Protein AF-A0A160MFQ7-F1 (afdb_monomer)

Foldseek 3Di:
DDDDDDDPDDDPPPPPDPPPDPDDPVVLVLQVVQKDKDFDDPVCLVVLLVQLVVQVCVVVVDDDCVVVVCSVCVCVSQVDPQKTKMFIDGVNHTFWIWIWHDPPPLEIEIDSTGGHPSCPPSCVSVVVVVVVVVVSVVVRRPYYDYDDDPPDPPPDDD

Nearest PDB structures (foldseek):
  2q7b-assembly1_A-2  TM=8.409E-01  e=1.295E-06  Streptococcus agalactiae 2603V/R
  8iym-assembly1_A  TM=8.513E-01  e=1.885E-06  Helicobacter pylori 26695
  8iyo-assembly3_C  TM=8.303E-01  e=1.770E-06  Helicobacter pylori 26695
  5jph-assembly2_A  TM=7.782E-01  e=4.818E-06  Staphylococcus aureus subsp. aureus COL
  2ozh-assembly1_A-2  TM=7.014E-01  e=1.311E-05  Xanthomonas campestris pv. campestris

Structure (mmCIF, N/CA/C/O backbone):
data_AF-A0A160MFQ7-F1
#
_entry.id   AF-A0A160MFQ7-F1
#
loop_
_atom_site.group_PDB
_atom_site.id
_atom_site.type_symbol
_atom_site.label_atom_id
_atom_site.label_alt_id
_atom_site.label_comp_id
_atom_site.label_asym_id
_atom_site.label_entity_id
_atom_site.label_seq_id
_atom_site.pdbx_PDB_ins_code
_atom_site.Cartn_x
_atom_site.Cartn_y
_atom_site.Cartn_z
_atom_site.occupancy
_atom_site.B_iso_or_equiv
_atom_site.auth_seq_id
_atom_site.auth_comp_id
_atom_site.auth_asym_id
_atom_site.auth_atom_id
_atom_site.pdbx_PDB_model_num
ATOM 1 N N . MET A 1 1 ? 6.416 -2.237 39.381 1.00 38.59 1 MET A N 1
ATOM 2 C CA . MET A 1 1 ? 5.502 -1.480 40.261 1.00 38.59 1 MET A CA 1
ATOM 3 C C . MET A 1 1 ? 6.318 -0.392 40.946 1.00 38.59 1 MET A C 1
ATOM 5 O O . MET A 1 1 ? 7.131 -0.709 41.802 1.00 38.59 1 MET A O 1
ATOM 9 N N . LYS A 1 2 ? 6.231 0.859 40.485 1.00 34.47 2 LYS A N 1
ATOM 10 C CA . LYS A 1 2 ? 6.859 2.008 41.153 1.00 34.47 2 LYS A CA 1
ATOM 11 C C . LYS A 1 2 ? 5.812 3.111 41.234 1.00 34.47 2 LYS A C 1
ATOM 13 O O . LYS A 1 2 ? 5.352 3.586 40.203 1.00 34.47 2 LYS A O 1
ATOM 18 N N . THR A 1 3 ? 5.406 3.448 42.448 1.00 30.98 3 THR A N 1
ATOM 19 C CA . THR A 1 3 ? 4.493 4.545 42.770 1.00 30.98 3 THR A CA 1
ATOM 20 C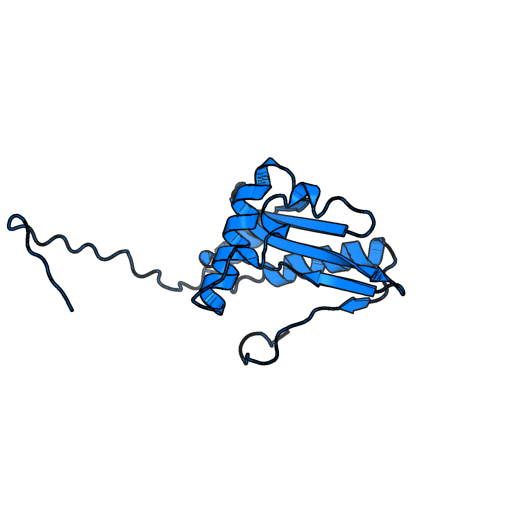 C . THR A 1 3 ? 5.321 5.689 43.339 1.00 30.98 3 THR A C 1
ATOM 22 O O . THR A 1 3 ? 6.014 5.513 44.338 1.00 30.98 3 THR A O 1
ATOM 25 N N . THR A 1 4 ? 5.256 6.856 42.701 1.00 34.03 4 THR A N 1
ATOM 26 C CA . THR A 1 4 ? 5.803 8.108 43.237 1.00 34.03 4 THR A CA 1
ATOM 27 C C . THR A 1 4 ? 4.629 8.992 43.639 1.00 34.03 4 THR A C 1
ATOM 29 O O . THR A 1 4 ? 3.781 9.311 42.808 1.00 34.03 4 THR A O 1
ATOM 32 N N . THR A 1 5 ? 4.572 9.366 44.915 1.00 30.31 5 THR A N 1
ATOM 33 C CA . THR A 1 5 ? 3.535 10.231 45.492 1.00 30.31 5 THR A CA 1
ATOM 34 C C . THR A 1 5 ? 3.973 11.691 45.418 1.00 30.31 5 THR A C 1
ATOM 36 O O . THR A 1 5 ? 5.023 12.032 45.954 1.00 30.31 5 THR A O 1
AT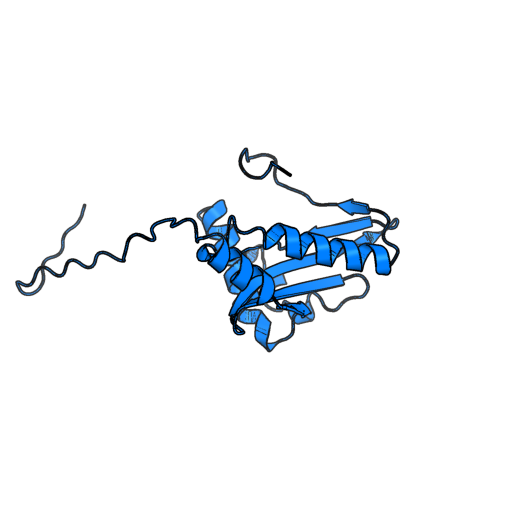OM 39 N N . VAL A 1 6 ? 3.151 12.567 44.832 1.00 35.31 6 VAL A N 1
ATOM 40 C CA . VAL A 1 6 ? 3.257 14.027 45.009 1.00 35.31 6 VAL A CA 1
ATOM 41 C C . VAL A 1 6 ? 1.858 14.594 45.290 1.00 35.31 6 VAL A C 1
ATOM 43 O O . VAL A 1 6 ? 0.930 14.380 44.518 1.00 35.31 6 VAL A O 1
ATOM 46 N N . ASN A 1 7 ? 1.720 15.308 46.414 1.00 41.62 7 ASN A N 1
ATOM 47 C CA . ASN A 1 7 ? 0.568 16.136 46.811 1.00 41.62 7 ASN A CA 1
ATOM 48 C C . ASN A 1 7 ? -0.807 15.457 46.953 1.00 41.62 7 ASN A C 1
ATOM 50 O O . ASN A 1 7 ? -1.805 15.986 46.471 1.00 41.62 7 ASN A O 1
ATOM 54 N N . GLY A 1 8 ? -0.885 14.335 47.679 1.00 47.00 8 GLY A N 1
ATOM 55 C CA . GLY A 1 8 ? -2.104 13.924 48.405 1.00 47.00 8 GLY A CA 1
ATOM 56 C C . GLY A 1 8 ? -3.384 13.694 47.588 1.00 47.00 8 GLY A C 1
ATOM 57 O O . GLY A 1 8 ? -4.448 13.511 48.172 1.00 47.00 8 GLY A O 1
ATOM 58 N N . LYS A 1 9 ? -3.307 13.685 46.255 1.00 38.97 9 LYS A N 1
ATOM 59 C CA . LYS A 1 9 ? -4.435 13.457 45.358 1.00 38.97 9 LYS A CA 1
ATOM 60 C C . LYS A 1 9 ? -4.102 12.268 44.473 1.00 38.97 9 LYS A C 1
ATOM 62 O O . LYS A 1 9 ? -3.285 12.367 43.562 1.00 38.97 9 LYS A O 1
ATOM 67 N N . THR A 1 10 ? -4.734 11.135 44.760 1.00 37.50 10 THR A N 1
ATOM 68 C CA . THR A 1 10 ? -4.720 9.967 43.881 1.00 37.50 10 THR A CA 1
ATOM 69 C C . THR A 1 10 ? -5.398 10.360 42.573 1.00 37.50 10 THR A C 1
ATOM 71 O O . THR A 1 10 ? -6.623 10.416 42.491 1.00 37.50 10 THR A O 1
ATOM 74 N N . ILE A 1 11 ? -4.610 10.687 41.552 1.00 40.06 11 ILE A N 1
ATOM 75 C CA . ILE A 1 11 ? -5.102 10.736 40.180 1.00 40.06 11 ILE A CA 1
ATOM 76 C C . ILE A 1 11 ? -4.974 9.324 39.616 1.00 40.06 11 ILE A C 1
ATOM 78 O O . ILE A 1 11 ? -3.874 8.824 39.390 1.00 40.06 11 ILE A O 1
ATOM 82 N N . ASN A 1 12 ? -6.107 8.654 39.413 1.00 37.19 12 ASN A N 1
ATOM 83 C CA . ASN A 1 12 ? -6.150 7.472 38.560 1.00 37.19 12 ASN A CA 1
ATOM 84 C C . ASN A 1 12 ? -5.923 7.945 37.120 1.00 37.19 12 ASN A C 1
ATOM 86 O O . ASN A 1 12 ? -6.866 8.162 36.368 1.00 37.19 12 ASN A O 1
ATOM 90 N N . GLY A 1 13 ? -4.657 8.142 36.753 1.00 35.66 13 GLY A N 1
ATOM 91 C CA . GLY A 1 13 ? -4.209 8.311 35.374 1.00 35.66 13 GLY A CA 1
ATOM 92 C C . GLY A 1 13 ? -4.217 6.968 34.651 1.00 35.66 13 GLY A C 1
ATOM 93 O O . GLY A 1 13 ? -3.189 6.528 34.147 1.00 35.66 13 GLY A O 1
ATOM 94 N N . GLY A 1 14 ? -5.359 6.282 34.663 1.00 32.16 14 GLY A N 1
ATOM 95 C CA . GLY A 1 14 ? -5.603 5.194 33.734 1.00 32.16 14 GLY A CA 1
ATOM 96 C C . GLY A 1 14 ? -5.909 5.829 32.389 1.00 32.16 14 GLY A C 1
ATOM 97 O O . GLY A 1 14 ? -6.989 6.390 32.213 1.00 32.16 14 GLY A O 1
ATOM 98 N N . MET A 1 15 ? -4.960 5.774 31.452 1.00 32.88 15 MET A N 1
ATOM 99 C CA . MET A 1 15 ? -5.310 5.864 30.034 1.00 32.88 15 MET A CA 1
ATOM 100 C C . MET A 1 15 ? -6.475 4.895 29.802 1.00 32.88 15 MET A C 1
ATOM 102 O O . MET A 1 15 ? -6.392 3.763 30.291 1.00 32.88 15 MET A O 1
ATOM 106 N N . PRO A 1 16 ? -7.566 5.316 29.140 1.00 36.09 16 PRO A N 1
ATOM 107 C CA . PRO A 1 16 ? -8.679 4.420 28.900 1.00 36.09 16 PRO A CA 1
ATOM 108 C C . PRO A 1 16 ? -8.142 3.198 28.159 1.00 36.09 16 PRO A C 1
ATOM 110 O O . PRO A 1 16 ? -7.484 3.311 27.124 1.00 36.09 16 PRO A O 1
ATOM 113 N N . GLU A 1 17 ? -8.380 2.035 28.753 1.00 38.34 17 GLU A N 1
ATOM 114 C CA . GLU A 1 17 ? -8.197 0.739 28.127 1.00 38.34 17 GLU A CA 1
ATOM 115 C C . GLU A 1 17 ? -8.960 0.788 26.797 1.00 38.34 17 GLU A C 1
ATOM 117 O O . GLU A 1 17 ? -10.184 0.949 26.777 1.00 38.34 17 GLU A O 1
ATOM 122 N N . VAL A 1 18 ? -8.229 0.771 25.677 1.00 37.94 18 VAL A N 1
ATOM 123 C CA . VAL A 1 18 ? -8.828 0.750 24.340 1.00 37.94 18 VAL A CA 1
ATOM 124 C C . VAL A 1 18 ? -9.497 -0.609 24.196 1.00 37.94 18 VAL A C 1
ATOM 126 O O . VAL A 1 18 ? -8.873 -1.599 23.831 1.00 37.94 18 VAL A O 1
ATOM 129 N N . CYS A 1 19 ? -10.764 -0.656 24.590 1.00 33.97 19 CYS A N 1
ATOM 130 C CA . CYS A 1 19 ? -11.631 -1.804 24.439 1.00 33.97 19 CYS A CA 1
ATOM 131 C C . CYS A 1 19 ? -11.805 -2.060 22.939 1.00 33.97 19 CYS A C 1
ATOM 133 O O . CYS A 1 19 ? -12.308 -1.189 22.227 1.00 33.97 19 CYS A O 1
ATOM 135 N N . ASP A 1 20 ? -11.404 -3.248 22.478 1.00 41.62 20 ASP A N 1
ATOM 136 C CA . ASP A 1 20 ? -11.716 -3.795 21.154 1.00 41.62 20 ASP A CA 1
ATOM 137 C C . ASP A 1 20 ? -13.241 -3.978 21.017 1.00 41.62 20 ASP A C 1
ATOM 139 O O . ASP A 1 20 ? -13.782 -5.087 21.029 1.00 41.62 20 ASP A O 1
ATOM 143 N N . LYS A 1 21 ? -13.986 -2.875 20.928 1.00 49.62 21 LYS A N 1
ATOM 144 C CA . LYS A 1 21 ? -15.402 -2.913 20.587 1.00 49.62 21 LYS A CA 1
ATOM 145 C C . LYS A 1 21 ? -15.495 -3.247 19.107 1.00 49.62 21 LYS A C 1
ATOM 147 O O . LYS A 1 21 ? -15.157 -2.432 18.253 1.00 49.62 21 LYS A O 1
ATOM 152 N N . LYS A 1 22 ? -15.990 -4.447 18.793 1.00 54.62 22 LYS A N 1
ATOM 153 C CA . LYS A 1 22 ? -16.529 -4.726 17.459 1.00 54.62 22 LYS A CA 1
ATOM 154 C C . LYS A 1 22 ? -17.622 -3.698 17.177 1.00 54.62 22 LYS A C 1
ATOM 156 O O . LYS A 1 22 ? -18.660 -3.710 17.833 1.00 54.62 22 LYS A O 1
ATOM 161 N N . LEU A 1 23 ? -17.354 -2.819 16.219 1.00 63.84 23 LEU A N 1
ATOM 162 C CA . LEU A 1 23 ? -18.322 -1.855 15.713 1.00 63.84 23 LEU A CA 1
ATOM 163 C C . LEU A 1 23 ? -19.552 -2.593 15.166 1.00 63.84 23 LEU A C 1
ATOM 165 O O . LEU A 1 23 ? -19.452 -3.706 14.636 1.00 63.84 23 LEU A O 1
ATOM 169 N N . ALA A 1 24 ? -20.726 -1.989 15.318 1.00 71.25 24 ALA A N 1
ATOM 170 C CA . ALA A 1 24 ? -21.966 -2.544 14.801 1.00 71.25 24 ALA A CA 1
ATOM 171 C C . ALA A 1 24 ? -21.928 -2.606 13.263 1.00 71.25 24 ALA A C 1
ATOM 173 O O . ALA A 1 24 ? -21.246 -1.827 12.599 1.00 71.25 24 ALA A O 1
ATOM 174 N N . ALA A 1 25 ? -22.709 -3.507 12.657 1.00 63.03 25 ALA A N 1
ATOM 175 C CA . ALA A 1 25 ? -22.728 -3.683 11.200 1.00 63.03 25 ALA A CA 1
ATOM 176 C C . ALA A 1 25 ? -23.060 -2.387 10.427 1.00 63.03 25 ALA A C 1
ATOM 178 O O . ALA A 1 25 ? -22.578 -2.195 9.312 1.00 63.03 25 ALA A O 1
ATOM 179 N N . ALA A 1 26 ? -23.854 -1.491 11.024 1.00 60.44 26 ALA A N 1
ATOM 180 C CA . ALA A 1 26 ? -24.152 -0.174 10.467 1.00 60.44 26 ALA A CA 1
ATOM 181 C C . ALA A 1 26 ? -22.932 0.763 10.491 1.00 60.44 26 ALA A C 1
ATOM 183 O O . ALA A 1 26 ? -22.665 1.425 9.494 1.00 60.44 26 ALA A O 1
ATOM 184 N N . GLU A 1 27 ? -22.155 0.761 11.575 1.00 62.91 27 GLU A N 1
ATOM 185 C CA . GLU A 1 27 ? -20.934 1.566 11.720 1.00 62.91 27 GLU A CA 1
ATOM 186 C C . GLU A 1 27 ? -19.836 1.078 10.762 1.00 62.91 27 GLU A C 1
ATOM 188 O O . GLU A 1 27 ? -19.236 1.887 10.061 1.00 62.91 27 GLU A O 1
ATOM 193 N N . LEU A 1 28 ? -19.660 -0.245 10.603 1.00 64.38 28 LEU A N 1
ATOM 194 C CA . LEU A 1 28 ? -18.785 -0.797 9.556 1.00 64.38 28 LEU A CA 1
ATOM 195 C C . LEU A 1 28 ? -19.246 -0.397 8.150 1.00 64.38 28 LEU A C 1
ATOM 197 O O . LEU A 1 28 ? -18.420 -0.171 7.266 1.00 64.38 28 LEU A O 1
ATOM 201 N N . LYS A 1 29 ? -20.561 -0.362 7.908 1.00 63.31 29 LYS A N 1
ATOM 202 C CA . LYS A 1 29 ? -21.113 0.033 6.607 1.00 63.31 29 LYS A CA 1
ATOM 203 C C . LYS A 1 29 ? -20.841 1.511 6.313 1.00 63.31 29 LYS A C 1
ATOM 205 O O . LYS A 1 29 ? -20.547 1.828 5.163 1.00 63.31 29 LYS A O 1
ATOM 210 N N . MET A 1 30 ? -20.899 2.381 7.321 1.00 66.62 30 MET A N 1
ATOM 211 C CA . MET A 1 30 ? -20.540 3.799 7.194 1.00 66.62 30 MET A CA 1
ATOM 212 C C . MET A 1 30 ? -19.040 3.969 6.935 1.00 66.62 30 MET A C 1
ATOM 214 O O . MET A 1 30 ? -18.674 4.500 5.894 1.00 66.62 30 MET A O 1
ATOM 218 N N . ILE A 1 31 ? -18.177 3.349 7.746 1.00 67.75 31 ILE A N 1
ATOM 219 C CA . ILE A 1 31 ? -16.711 3.372 7.563 1.00 67.75 31 ILE A CA 1
ATOM 220 C C . ILE A 1 31 ? -16.293 2.927 6.156 1.00 67.75 31 ILE A C 1
ATOM 222 O O . ILE A 1 31 ? -15.435 3.540 5.525 1.00 67.75 31 ILE A O 1
ATOM 226 N N . LYS A 1 32 ? -16.922 1.872 5.628 1.00 69.31 32 LYS A N 1
ATOM 227 C CA . LYS A 1 32 ? -16.668 1.408 4.256 1.00 69.31 32 LYS A CA 1
ATOM 228 C C . LYS A 1 32 ? -17.159 2.381 3.185 1.00 69.31 32 LYS A C 1
ATOM 230 O O . LYS A 1 32 ? -16.574 2.412 2.109 1.00 69.31 32 LYS A O 1
ATOM 235 N N . SER A 1 33 ? -18.235 3.116 3.451 1.00 73.69 33 SER A N 1
ATOM 236 C CA . SER A 1 33 ? -18.794 4.096 2.512 1.00 73.69 33 SER A CA 1
ATOM 237 C C . SER A 1 33 ? -17.972 5.388 2.485 1.00 73.69 33 SER A C 1
ATOM 239 O O . SER A 1 33 ? -17.890 6.029 1.441 1.00 73.69 33 SER A O 1
ATOM 241 N N . ASP A 1 34 ? -17.320 5.723 3.599 1.00 86.38 34 ASP A N 1
ATOM 242 C CA . ASP A 1 34 ? -16.539 6.953 3.750 1.00 86.38 34 ASP A CA 1
ATOM 243 C C . ASP A 1 34 ? -15.060 6.792 3.382 1.00 86.38 34 ASP A C 1
ATOM 245 O O . ASP A 1 34 ? -14.361 7.793 3.206 1.00 86.38 34 ASP A O 1
ATOM 249 N N . LEU A 1 35 ? -14.580 5.551 3.225 1.00 93.12 35 LEU A N 1
ATOM 250 C CA . LEU A 1 35 ? -13.202 5.278 2.833 1.00 93.12 35 LEU A CA 1
ATOM 251 C C . LEU A 1 35 ? -12.927 5.777 1.408 1.00 93.12 35 LEU A C 1
ATOM 253 O O . LEU A 1 35 ? -13.329 5.169 0.414 1.00 93.12 35 LEU A O 1
ATOM 257 N N . LYS A 1 36 ? -12.147 6.852 1.309 1.00 95.75 36 LYS A N 1
ATOM 258 C CA . LYS A 1 36 ? -11.642 7.405 0.051 1.00 95.75 36 LYS A CA 1
ATOM 259 C C . LYS A 1 36 ? -10.215 6.940 -0.171 1.00 95.75 36 LYS A C 1
ATOM 261 O O . LYS A 1 36 ? -9.337 7.245 0.626 1.00 95.75 36 LYS A O 1
ATOM 266 N N . ILE A 1 37 ? -9.971 6.231 -1.268 1.00 96.56 37 ILE A N 1
ATOM 267 C CA . ILE A 1 37 ? -8.622 5.791 -1.637 1.00 96.56 37 ILE A CA 1
ATOM 268 C C . ILE A 1 37 ? -8.061 6.743 -2.690 1.00 96.56 37 ILE A C 1
ATOM 270 O O . ILE A 1 37 ? -8.624 6.887 -3.776 1.00 96.56 37 ILE A O 1
ATOM 274 N N . VAL A 1 38 ? -6.951 7.392 -2.354 1.00 96.44 38 VAL A N 1
ATOM 275 C CA . VAL A 1 38 ? -6.288 8.420 -3.162 1.00 96.44 38 VAL A CA 1
ATOM 276 C C . VAL A 1 38 ? -4.819 8.073 -3.368 1.00 96.44 38 VAL A C 1
ATOM 278 O O . VAL A 1 38 ? -4.239 7.308 -2.600 1.00 96.44 38 VAL A O 1
ATOM 281 N N . GLN A 1 39 ? -4.200 8.634 -4.406 1.00 96.12 39 GLN A N 1
ATOM 282 C CA . GLN A 1 39 ? -2.745 8.590 -4.533 1.00 96.12 39 GLN A CA 1
ATOM 283 C C . GLN A 1 39 ? -2.115 9.515 -3.489 1.00 96.12 39 GLN A C 1
ATOM 285 O O . GLN A 1 39 ? -2.646 10.595 -3.220 1.00 96.12 39 GLN A O 1
ATOM 290 N N . ILE A 1 40 ? -1.001 9.087 -2.894 1.00 94.31 40 ILE A N 1
ATOM 291 C CA . ILE A 1 40 ? -0.304 9.893 -1.893 1.00 94.31 40 ILE A CA 1
ATOM 292 C C . ILE A 1 40 ? 0.193 11.215 -2.507 1.00 94.31 40 ILE A C 1
ATOM 294 O O . ILE A 1 40 ? 0.585 11.283 -3.672 1.00 94.31 40 ILE A O 1
ATOM 298 N N . SER A 1 41 ? 0.184 12.265 -1.695 1.00 93.94 41 SER A N 1
ATOM 299 C CA . SER A 1 41 ? 0.708 13.601 -2.000 1.00 93.94 41 SER A CA 1
ATOM 300 C C . SER A 1 41 ? 1.512 14.092 -0.798 1.00 93.94 41 SER A C 1
ATOM 302 O O . SER A 1 41 ? 1.532 13.424 0.240 1.00 93.94 41 SER A O 1
ATOM 304 N N . LYS A 1 42 ? 2.172 15.252 -0.912 1.00 93.81 42 LYS A N 1
ATOM 305 C CA . LYS A 1 42 ? 3.043 15.757 0.161 1.00 93.81 42 LYS A CA 1
ATOM 306 C C . LYS A 1 42 ? 2.285 15.976 1.475 1.00 93.81 42 LYS A C 1
ATOM 308 O O . LYS A 1 42 ? 2.832 15.697 2.536 1.00 93.81 42 LYS A O 1
ATOM 313 N N . ASP A 1 43 ? 1.006 16.341 1.394 1.00 94.62 43 ASP A N 1
ATOM 314 C CA . ASP A 1 43 ? 0.125 16.542 2.554 1.00 94.62 43 ASP A CA 1
ATOM 315 C C . ASP A 1 43 ? -0.095 15.261 3.377 1.00 94.62 43 ASP A C 1
ATOM 317 O O . ASP A 1 43 ? -0.366 15.317 4.573 1.00 94.62 43 ASP A O 1
ATOM 321 N N . HIS A 1 44 ? 0.049 14.092 2.752 1.00 95.06 44 HIS A N 1
ATOM 322 C CA . HIS A 1 44 ? -0.158 12.794 3.392 1.00 95.06 44 HIS A CA 1
ATOM 323 C C . HIS A 1 44 ? 1.129 12.200 3.989 1.00 95.06 44 HIS A C 1
ATOM 325 O O . HIS A 1 44 ? 1.059 11.239 4.754 1.00 95.06 44 HIS A O 1
ATOM 331 N N . GLU A 1 45 ? 2.303 12.720 3.617 1.00 93.50 45 GLU A N 1
ATOM 332 C CA . GLU A 1 45 ? 3.603 12.068 3.822 1.00 93.50 45 GLU A CA 1
ATOM 333 C C . GLU A 1 45 ? 3.898 11.781 5.298 1.00 93.50 45 GLU A C 1
ATOM 335 O O . GLU A 1 45 ? 4.236 10.650 5.653 1.00 93.50 45 GLU A O 1
ATOM 340 N N . THR A 1 46 ? 3.695 12.773 6.167 1.00 95.38 46 THR A N 1
ATOM 341 C CA . THR A 1 46 ? 3.910 12.626 7.612 1.00 95.38 46 THR A CA 1
ATOM 342 C C . THR A 1 46 ? 3.001 11.548 8.202 1.00 95.38 46 THR A C 1
ATOM 344 O O . THR A 1 46 ? 3.487 10.626 8.855 1.00 95.38 46 THR A O 1
ATOM 347 N N . ALA A 1 47 ? 1.699 11.601 7.908 1.00 96.31 47 ALA A N 1
ATOM 348 C CA . ALA A 1 47 ? 0.727 10.653 8.449 1.00 96.31 47 ALA A CA 1
ATOM 349 C C . ALA A 1 47 ? 0.957 9.221 7.931 1.00 96.31 47 ALA A C 1
ATOM 351 O O . ALA A 1 47 ? 0.853 8.255 8.686 1.00 96.31 47 ALA A O 1
ATOM 352 N N . ALA A 1 48 ? 1.324 9.068 6.655 1.00 96.81 48 ALA A N 1
ATOM 353 C CA . ALA A 1 48 ? 1.649 7.770 6.070 1.00 96.81 48 ALA A CA 1
ATOM 354 C C . ALA A 1 48 ? 2.907 7.163 6.707 1.00 96.81 48 ALA A C 1
ATOM 356 O O . ALA A 1 48 ? 2.915 5.983 7.065 1.00 96.81 48 ALA A O 1
ATOM 357 N N . LYS A 1 49 ? 3.959 7.973 6.889 1.00 95.19 49 LYS A N 1
ATOM 358 C CA . LYS A 1 49 ? 5.196 7.562 7.561 1.00 95.19 49 LYS A CA 1
ATOM 359 C C . LYS A 1 49 ? 4.918 7.085 8.983 1.00 95.19 49 LYS A C 1
ATOM 361 O O . LYS A 1 49 ? 5.358 5.997 9.355 1.00 95.19 49 LYS A O 1
ATOM 366 N N . GLU A 1 50 ? 4.188 7.878 9.762 1.00 94.94 50 GLU A N 1
ATOM 367 C CA . GLU A 1 50 ? 3.825 7.536 11.139 1.00 94.94 50 GLU A CA 1
ATOM 368 C C . GLU A 1 50 ? 3.010 6.246 11.200 1.00 94.94 50 GLU A C 1
ATOM 37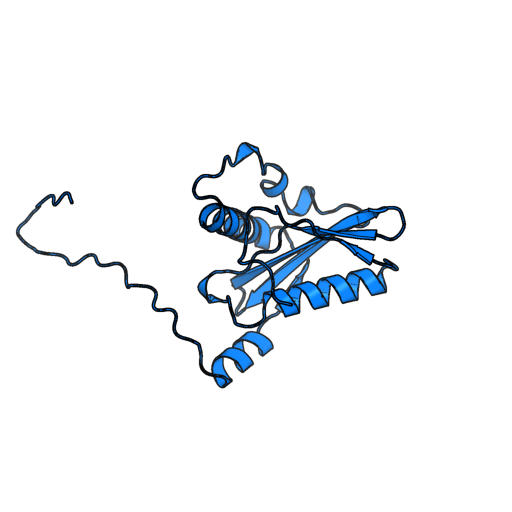0 O O . GLU A 1 50 ? 3.327 5.362 11.994 1.00 94.94 50 GLU A O 1
ATOM 375 N N . LEU A 1 51 ? 2.014 6.083 10.323 1.00 95.88 51 LEU A N 1
ATOM 376 C CA . LEU A 1 51 ? 1.198 4.874 10.294 1.00 95.88 51 LEU A CA 1
ATOM 377 C C . LEU A 1 51 ? 2.032 3.613 10.013 1.00 95.88 51 LEU A C 1
ATOM 379 O O . LEU A 1 51 ? 1.859 2.600 10.694 1.00 95.88 51 LEU A O 1
ATOM 383 N N . ILE A 1 52 ? 2.946 3.670 9.042 1.00 94.06 52 ILE A N 1
ATOM 384 C CA . ILE A 1 52 ? 3.806 2.533 8.678 1.00 94.06 52 ILE A CA 1
ATOM 385 C C . ILE A 1 52 ? 4.768 2.189 9.819 1.00 94.06 52 ILE A C 1
ATOM 387 O O . ILE A 1 52 ? 4.906 1.019 10.182 1.00 94.06 52 ILE A O 1
ATOM 391 N N . LEU A 1 53 ? 5.414 3.198 10.410 1.00 92.25 53 LEU A N 1
ATOM 392 C CA . LEU A 1 53 ? 6.338 2.996 11.527 1.00 92.25 53 LEU A CA 1
ATOM 393 C C . LEU A 1 53 ? 5.614 2.449 12.760 1.00 92.25 53 LEU A C 1
ATOM 395 O O . LEU A 1 53 ? 6.089 1.490 13.359 1.00 92.25 53 LEU A O 1
ATOM 399 N N . ASN A 1 54 ? 4.432 2.969 13.091 1.00 90.81 54 ASN A N 1
ATOM 400 C CA . ASN A 1 54 ? 3.617 2.442 14.187 1.00 90.81 54 ASN A CA 1
ATOM 401 C C . ASN A 1 54 ? 3.217 0.981 13.933 1.00 90.81 54 ASN A C 1
ATOM 403 O O . ASN A 1 54 ? 3.324 0.147 14.831 1.00 90.81 54 ASN A O 1
ATOM 407 N N . GLY A 1 55 ? 2.827 0.640 12.698 1.00 87.88 55 GLY A N 1
ATOM 408 C CA . GLY A 1 55 ? 2.516 -0.738 12.309 1.00 87.88 55 GLY A CA 1
ATOM 409 C C . GLY A 1 55 ? 3.703 -1.691 12.481 1.00 87.88 55 GLY A C 1
ATOM 410 O O . GLY A 1 55 ? 3.542 -2.809 12.974 1.00 87.88 55 GLY A O 1
ATOM 411 N N . PHE A 1 56 ? 4.913 -1.245 12.140 1.00 86.12 56 PHE A N 1
ATOM 412 C CA . PHE A 1 56 ? 6.130 -1.998 12.429 1.00 86.12 56 PHE A CA 1
ATOM 413 C C . PHE A 1 56 ? 6.422 -2.091 13.925 1.00 86.12 56 PHE A C 1
ATOM 415 O O . PHE A 1 56 ? 6.854 -3.145 14.378 1.00 86.12 56 PHE A O 1
ATOM 422 N N . GLN A 1 57 ? 6.169 -1.043 14.706 1.00 86.69 57 GLN A N 1
ATOM 423 C CA . GLN A 1 57 ? 6.578 -0.991 16.110 1.00 86.69 57 GLN A CA 1
ATOM 424 C C . GLN A 1 57 ? 5.705 -1.935 16.926 1.00 86.69 57 GLN A C 1
ATOM 426 O O . GLN A 1 57 ? 6.195 -2.700 17.749 1.00 86.69 57 GLN A O 1
ATOM 431 N N . GLU A 1 58 ? 4.410 -1.962 16.622 1.00 83.44 58 GLU A N 1
ATOM 432 C CA . GLU A 1 58 ? 3.476 -2.933 17.182 1.00 83.44 58 GLU A CA 1
ATOM 433 C C . GLU A 1 58 ? 3.865 -4.381 16.847 1.00 83.44 58 GLU A C 1
ATOM 435 O O . GLU A 1 58 ? 3.620 -5.280 17.650 1.00 83.44 58 GLU A O 1
ATOM 440 N N . ARG A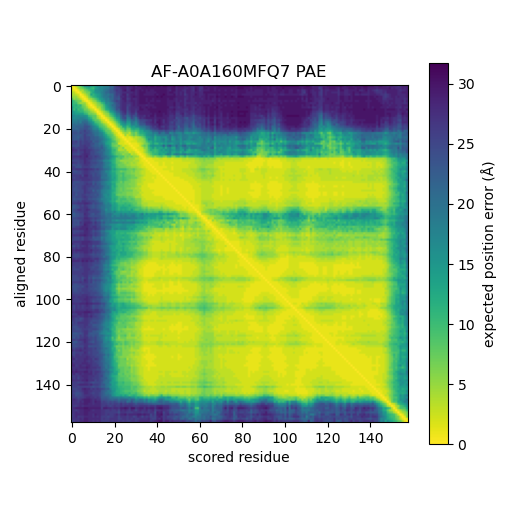 1 59 ? 4.469 -4.618 15.673 1.00 75.62 59 ARG A N 1
ATOM 441 C CA . ARG A 1 59 ? 4.808 -5.966 15.196 1.00 75.62 59 ARG A CA 1
ATOM 442 C C . ARG A 1 59 ? 6.184 -6.454 15.645 1.00 75.62 59 ARG A C 1
ATOM 444 O O . ARG A 1 59 ? 6.343 -7.639 15.918 1.00 75.62 59 ARG A O 1
ATOM 451 N N . PHE A 1 60 ? 7.169 -5.564 15.699 1.00 73.25 60 PHE A N 1
ATOM 452 C CA . PHE A 1 60 ? 8.575 -5.884 15.963 1.00 73.25 60 PHE A CA 1
ATOM 453 C C . PHE A 1 60 ? 9.061 -5.383 17.333 1.00 73.25 60 PHE A C 1
ATOM 455 O O . PHE A 1 60 ? 10.165 -5.719 17.757 1.00 73.25 60 PHE A O 1
ATOM 462 N N . GLY A 1 61 ? 8.241 -4.613 18.054 1.00 74.06 61 GLY A N 1
ATOM 463 C CA . GLY A 1 61 ? 8.601 -3.985 19.322 1.00 74.06 61 GLY A CA 1
ATOM 464 C C . GLY A 1 61 ? 9.543 -2.806 19.103 1.00 74.06 61 GLY A C 1
ATOM 465 O O . GLY A 1 61 ? 9.110 -1.659 19.069 1.00 74.06 61 GLY A O 1
ATOM 466 N N . PHE A 1 62 ? 10.835 -3.087 18.943 1.00 74.31 62 PHE A N 1
ATOM 467 C CA . PHE A 1 62 ? 11.838 -2.080 18.597 1.00 74.31 62 PHE A CA 1
ATOM 468 C C . PHE A 1 62 ? 12.070 -2.066 17.086 1.00 74.31 62 PHE A C 1
ATOM 470 O O . PHE A 1 62 ? 12.228 -3.119 16.469 1.00 74.31 62 PHE A O 1
ATOM 477 N N . ILE A 1 63 ? 12.137 -0.873 16.499 1.00 72.62 63 ILE A N 1
ATOM 478 C CA . ILE A 1 63 ? 12.538 -0.690 15.105 1.00 72.62 63 ILE A CA 1
ATOM 479 C C . ILE A 1 63 ? 13.744 0.234 15.073 1.00 72.62 63 ILE A C 1
ATOM 481 O O . ILE A 1 63 ? 13.723 1.323 15.645 1.00 72.62 63 ILE A O 1
ATOM 485 N N . ASP A 1 64 ? 14.758 -0.162 14.315 1.00 74.81 64 ASP A N 1
ATOM 486 C CA . ASP A 1 64 ? 15.751 0.781 13.831 1.00 74.81 64 ASP A CA 1
ATOM 487 C C . ASP A 1 64 ? 15.165 1.577 12.651 1.00 74.81 64 ASP A C 1
ATOM 489 O O . ASP A 1 64 ? 14.991 1.068 11.539 1.00 74.81 64 ASP A O 1
ATOM 493 N N . HIS A 1 65 ? 14.831 2.842 12.903 1.00 72.81 65 HIS A N 1
ATOM 494 C CA . HIS A 1 65 ? 14.274 3.740 11.892 1.00 72.81 65 HIS A CA 1
ATOM 495 C C . HIS A 1 65 ? 15.227 3.973 10.708 1.00 72.81 65 HIS A C 1
ATOM 497 O O . HIS A 1 65 ? 14.754 4.305 9.620 1.00 72.81 65 HIS A O 1
ATOM 503 N N . SER A 1 66 ? 16.541 3.767 10.875 1.00 75.44 66 SER A N 1
ATOM 504 C CA . SER A 1 66 ? 17.518 3.920 9.787 1.00 75.44 66 SER A CA 1
ATOM 505 C C . SER A 1 66 ? 17.319 2.897 8.662 1.00 75.44 66 SER A C 1
ATOM 507 O O . SER A 1 66 ? 17.629 3.190 7.508 1.00 75.44 66 SER A O 1
ATOM 509 N N . LEU A 1 67 ? 16.701 1.747 8.963 1.00 78.50 67 LEU A N 1
ATOM 510 C CA . LEU A 1 67 ? 16.371 0.703 7.987 1.00 78.50 67 LEU A CA 1
ATOM 511 C C . LEU A 1 67 ? 15.144 1.035 7.121 1.00 78.50 67 LEU A C 1
ATOM 513 O O . LEU A 1 67 ? 14.804 0.276 6.218 1.00 78.50 67 LEU A O 1
ATOM 517 N N . ASN A 1 68 ? 14.464 2.151 7.396 1.00 84.38 68 ASN A N 1
ATOM 518 C CA . ASN A 1 68 ? 13.265 2.595 6.681 1.00 84.38 68 ASN A CA 1
ATOM 519 C C . ASN A 1 68 ? 13.425 4.038 6.178 1.00 84.38 68 ASN A C 1
ATOM 521 O O . ASN A 1 68 ? 12.510 4.860 6.273 1.00 84.38 68 ASN A O 1
ATOM 525 N N . SER A 1 69 ? 14.621 4.364 5.681 1.00 85.12 69 SER A N 1
ATOM 526 C CA . SER A 1 69 ? 14.966 5.700 5.185 1.00 85.12 69 SER A CA 1
ATOM 527 C C . SER A 1 69 ? 14.144 6.126 3.964 1.00 85.12 69 SER A C 1
ATOM 529 O O . SER A 1 69 ? 13.943 7.324 3.765 1.00 85.12 69 SER A O 1
ATOM 531 N N . ASP A 1 70 ? 13.589 5.169 3.215 1.00 85.56 70 ASP A N 1
ATOM 532 C CA . ASP A 1 70 ? 12.641 5.402 2.121 1.00 85.56 70 ASP A CA 1
ATOM 533 C C . ASP A 1 70 ? 11.382 6.156 2.577 1.00 85.56 70 ASP A C 1
ATOM 535 O O . ASP A 1 70 ? 10.792 6.904 1.796 1.00 85.56 70 ASP A O 1
ATOM 539 N N . LEU A 1 71 ? 11.004 6.017 3.855 1.00 88.50 71 LEU A N 1
ATOM 540 C CA . LEU A 1 71 ? 9.849 6.694 4.445 1.00 88.50 71 LEU A CA 1
ATOM 541 C C . LEU A 1 71 ? 10.108 8.170 4.785 1.00 88.50 71 LEU A C 1
ATOM 543 O O . LEU A 1 71 ? 9.174 8.875 5.161 1.00 88.50 71 LEU A O 1
ATOM 547 N N . ASN A 1 72 ? 11.352 8.657 4.703 1.00 85.38 72 ASN A N 1
ATOM 548 C CA . ASN A 1 72 ? 11.663 10.060 5.004 1.00 85.38 72 ASN A CA 1
ATOM 549 C C . ASN A 1 72 ? 11.198 11.026 3.911 1.00 85.38 72 ASN A C 1
ATOM 551 O O . ASN A 1 72 ? 10.946 12.184 4.224 1.00 85.38 72 ASN A O 1
ATOM 555 N N . TYR A 1 73 ? 11.077 10.539 2.676 1.00 87.94 73 TYR A N 1
ATOM 556 C CA . TYR A 1 73 ? 10.688 11.320 1.505 1.00 87.94 73 TYR A CA 1
ATOM 557 C C . TYR A 1 73 ? 9.726 10.502 0.638 1.00 87.94 73 TYR A C 1
ATOM 559 O O . TYR A 1 73 ? 9.997 10.253 -0.530 1.00 87.94 73 TYR A O 1
ATOM 567 N N . LEU A 1 74 ? 8.623 10.005 1.217 1.00 89.38 74 LEU A N 1
ATOM 568 C CA . LEU A 1 74 ? 7.727 9.038 0.560 1.00 89.38 74 LEU A CA 1
ATOM 569 C C . LEU A 1 74 ? 7.310 9.460 -0.849 1.00 89.38 74 LEU A C 1
ATOM 571 O O . LEU A 1 74 ? 7.395 8.668 -1.782 1.00 89.38 74 LEU A O 1
ATOM 575 N N . THR A 1 75 ? 6.858 10.700 -1.009 1.00 89.62 75 THR A N 1
ATOM 576 C CA . THR A 1 75 ? 6.389 11.183 -2.312 1.00 89.62 75 THR A CA 1
ATOM 577 C C . THR A 1 75 ? 7.496 11.241 -3.356 1.00 89.62 75 THR A C 1
ATOM 579 O O . THR A 1 75 ? 7.214 11.065 -4.533 1.00 89.62 75 THR A O 1
ATOM 582 N N . GLU A 1 76 ? 8.744 11.444 -2.944 1.00 90.38 76 GLU A N 1
ATOM 583 C CA . GLU A 1 76 ? 9.906 11.474 -3.834 1.00 90.38 76 GLU A CA 1
ATOM 584 C C . GLU A 1 76 ? 10.419 10.060 -4.116 1.00 90.38 76 GLU A C 1
ATOM 586 O O . GLU A 1 76 ? 10.686 9.718 -5.263 1.00 90.38 76 GLU A O 1
ATOM 591 N N . THR A 1 77 ? 10.492 9.209 -3.092 1.00 90.19 77 THR A N 1
ATOM 592 C CA . THR A 1 77 ? 10.910 7.810 -3.227 1.00 90.19 77 THR A CA 1
ATOM 593 C C . THR A 1 77 ? 9.950 7.009 -4.111 1.00 90.19 77 THR A C 1
ATOM 595 O O . THR A 1 77 ? 10.373 6.108 -4.831 1.00 90.19 77 THR A O 1
ATOM 598 N N . TYR A 1 78 ? 8.653 7.330 -4.069 1.00 91.00 78 TYR A N 1
ATOM 599 C CA . TYR A 1 78 ? 7.595 6.577 -4.742 1.00 91.00 78 TYR A CA 1
ATOM 600 C C . TYR A 1 78 ? 6.919 7.355 -5.891 1.00 91.00 78 TYR A C 1
ATOM 602 O O . TYR A 1 78 ? 5.709 7.234 -6.086 1.00 91.00 78 TYR A O 1
ATOM 610 N N . ASN A 1 79 ? 7.683 8.137 -6.667 1.00 91.44 79 ASN A N 1
ATOM 611 C CA . ASN A 1 79 ? 7.193 8.867 -7.856 1.00 91.44 79 ASN A CA 1
ATOM 612 C C . ASN A 1 79 ? 7.586 8.247 -9.213 1.00 91.44 79 ASN A C 1
ATOM 614 O O . ASN A 1 79 ? 7.264 8.814 -10.258 1.00 91.44 79 ASN A O 1
ATOM 618 N N . GLY A 1 80 ? 8.301 7.121 -9.204 1.00 91.75 80 GLY A N 1
ATOM 619 C CA . GLY A 1 80 ? 8.837 6.494 -10.410 1.00 91.75 80 GLY A CA 1
ATOM 620 C C . GLY A 1 80 ? 7.790 5.785 -11.273 1.00 91.75 80 GLY A C 1
AT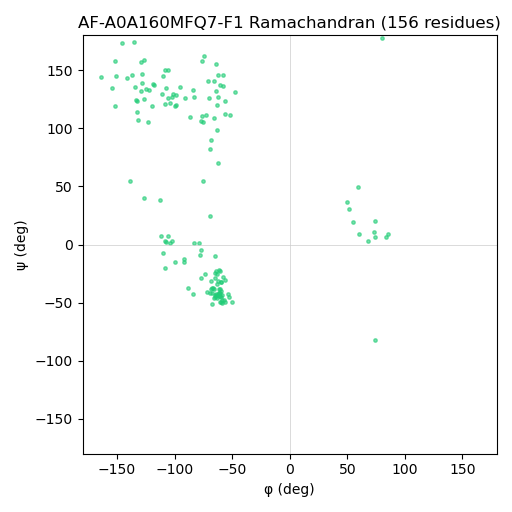OM 621 O O . GLY A 1 80 ? 6.698 5.431 -10.825 1.00 91.75 80 GLY A O 1
ATOM 622 N N . GLU A 1 81 ? 8.153 5.520 -12.528 1.00 92.06 81 GLU A N 1
ATOM 623 C CA . GLU A 1 81 ? 7.339 4.698 -13.422 1.00 92.06 81 GLU A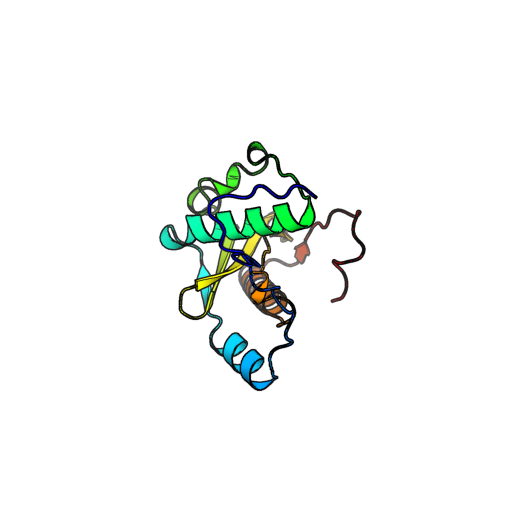 CA 1
ATOM 624 C C . GLU A 1 81 ? 7.155 3.283 -12.850 1.00 92.06 81 GLU A C 1
ATOM 626 O O . GLU A 1 81 ? 8.082 2.674 -12.313 1.00 92.06 81 GLU A O 1
ATOM 631 N N . GLY A 1 82 ? 5.934 2.754 -12.945 1.00 93.19 82 GLY A N 1
ATOM 632 C CA . GLY A 1 82 ? 5.601 1.446 -12.382 1.00 93.19 82 GLY A CA 1
ATOM 633 C C . GLY A 1 82 ? 5.486 1.428 -10.854 1.00 93.19 82 GLY A C 1
ATOM 634 O O . GLY A 1 82 ? 5.372 0.346 -10.278 1.00 93.19 82 GLY A O 1
ATOM 635 N N . ILE A 1 83 ? 5.481 2.595 -10.202 1.00 95.56 83 ILE A N 1
ATOM 636 C CA . ILE A 1 83 ? 5.216 2.741 -8.771 1.00 95.56 83 ILE A CA 1
ATOM 637 C C . ILE A 1 83 ? 3.834 3.362 -8.561 1.00 95.56 83 ILE A C 1
ATOM 639 O O . ILE A 1 83 ? 3.466 4.350 -9.193 1.00 95.56 83 ILE A O 1
ATOM 643 N N . LEU A 1 84 ? 3.065 2.788 -7.639 1.00 95.88 84 LEU A N 1
ATOM 644 C CA . LEU A 1 84 ? 1.795 3.331 -7.177 1.00 95.88 84 LEU A CA 1
ATOM 645 C C . LEU A 1 84 ? 1.761 3.307 -5.654 1.00 95.88 84 LEU A C 1
ATOM 647 O O . LEU A 1 84 ? 1.868 2.244 -5.051 1.00 95.88 84 LEU A O 1
ATOM 651 N N . PHE A 1 85 ? 1.548 4.461 -5.031 1.00 97.12 85 PHE A N 1
ATOM 652 C CA . PHE A 1 85 ? 1.364 4.563 -3.588 1.00 97.12 85 PHE A CA 1
ATOM 653 C C . PHE A 1 85 ? -0.008 5.159 -3.286 1.00 97.12 85 PHE A C 1
ATOM 655 O O . PHE A 1 85 ? -0.300 6.296 -3.666 1.00 97.12 85 PHE A O 1
ATOM 662 N N . LEU A 1 86 ? -0.843 4.391 -2.588 1.00 97.81 86 LEU A N 1
ATOM 663 C CA . LEU A 1 86 ? -2.190 4.783 -2.197 1.00 97.81 86 LEU A CA 1
ATOM 664 C C . LEU A 1 86 ? -2.305 5.025 -0.686 1.00 97.81 86 LEU A C 1
ATOM 666 O O . LEU A 1 86 ? -1.706 4.319 0.129 1.00 97.81 86 LEU A O 1
ATOM 670 N N . ALA A 1 87 ? -3.134 6.003 -0.333 1.00 97.94 87 ALA A N 1
ATOM 671 C CA . ALA A 1 87 ? -3.596 6.287 1.017 1.00 97.94 87 ALA A CA 1
ATOM 672 C C . ALA A 1 87 ? -5.124 6.145 1.073 1.00 97.94 87 ALA A C 1
ATOM 674 O O . ALA A 1 87 ? -5.828 6.561 0.152 1.00 97.94 87 ALA A O 1
ATOM 675 N N . GLY A 1 88 ? -5.637 5.540 2.140 1.00 97.88 88 GLY A N 1
ATOM 676 C CA . GLY A 1 88 ? -7.062 5.502 2.448 1.00 97.88 88 GLY A CA 1
ATOM 677 C C . GLY A 1 88 ? -7.399 6.528 3.517 1.00 97.88 88 GLY A C 1
ATOM 678 O O . GLY A 1 88 ? -6.742 6.570 4.559 1.00 97.88 88 GLY A O 1
ATOM 679 N N . LEU A 1 89 ? -8.419 7.336 3.246 1.00 97.12 89 LEU A N 1
ATOM 680 C CA . LEU A 1 89 ? -8.864 8.440 4.083 1.00 97.12 89 LEU A CA 1
ATOM 681 C C . LEU A 1 89 ? -10.299 8.216 4.565 1.00 97.12 89 LEU A C 1
ATOM 683 O O . LEU A 1 89 ? -11.155 7.857 3.759 1.00 97.12 89 LEU A O 1
ATOM 687 N N . ILE A 1 90 ? -10.575 8.494 5.836 1.00 93.81 90 ILE A N 1
ATOM 688 C CA . ILE A 1 90 ? -11.933 8.599 6.395 1.00 93.81 90 ILE A CA 1
ATOM 689 C C . ILE A 1 90 ? -12.017 9.953 7.084 1.00 93.81 90 ILE A C 1
ATOM 691 O O . ILE A 1 90 ? -11.151 10.266 7.887 1.00 93.81 90 ILE A O 1
ATOM 695 N N . GLU A 1 91 ? -13.002 10.782 6.728 1.00 90.00 91 GLU A N 1
ATOM 696 C CA . GLU A 1 91 ? -13.124 12.155 7.261 1.00 90.00 91 GLU A CA 1
ATOM 697 C C . GLU A 1 91 ? -11.807 12.967 7.175 1.00 90.00 91 GLU A C 1
ATOM 699 O O . GLU A 1 91 ? -11.479 13.761 8.049 1.00 90.00 91 GLU A O 1
ATOM 704 N N . ASN A 1 92 ? -11.047 12.764 6.090 1.00 89.19 92 ASN A N 1
ATOM 705 C CA . ASN A 1 92 ? -9.710 13.326 5.825 1.00 89.19 92 ASN A CA 1
ATOM 706 C C . ASN A 1 92 ? -8.573 12.805 6.727 1.00 89.19 92 ASN A C 1
ATOM 708 O O . ASN A 1 92 ? -7.429 13.229 6.566 1.00 89.19 92 ASN A O 1
ATOM 712 N N . GLU A 1 93 ? -8.840 11.857 7.617 1.00 93.88 93 GLU A N 1
ATOM 713 C CA . GLU A 1 93 ? -7.821 11.165 8.396 1.00 93.88 93 GLU A CA 1
ATOM 714 C C . GLU A 1 93 ? -7.225 9.998 7.600 1.00 93.88 93 GLU A C 1
ATOM 716 O O . GLU A 1 93 ? -7.961 9.192 7.032 1.00 93.88 93 GLU A O 1
ATOM 721 N N . LEU A 1 94 ? -5.894 9.871 7.580 1.00 97.19 94 LEU A N 1
ATOM 722 C CA . LEU A 1 94 ? -5.212 8.741 6.951 1.00 97.19 94 LEU A CA 1
ATOM 723 C C . LEU A 1 94 ? -5.316 7.487 7.824 1.00 97.19 94 LEU A C 1
ATOM 725 O O . LEU A 1 94 ? -4.676 7.373 8.868 1.00 97.19 94 LEU A O 1
ATOM 729 N N . VAL A 1 95 ? -6.092 6.514 7.349 1.00 97.19 95 VAL A N 1
ATOM 730 C CA . VAL A 1 95 ? -6.403 5.280 8.085 1.00 97.19 95 VAL A CA 1
ATOM 731 C C . VAL A 1 95 ? -5.714 4.043 7.518 1.00 97.19 95 VAL A C 1
ATOM 733 O O . VAL A 1 95 ? -5.579 3.043 8.224 1.00 97.19 95 VAL A O 1
ATOM 736 N N . CYS A 1 96 ? -5.271 4.067 6.259 1.00 98.06 96 CYS A N 1
ATOM 737 C CA . CYS A 1 96 ? -4.487 2.977 5.683 1.00 98.06 96 CYS A CA 1
ATOM 738 C C . CYS A 1 96 ? -3.539 3.430 4.567 1.00 98.06 96 CYS A C 1
ATOM 740 O O . CYS A 1 96 ? -3.751 4.457 3.926 1.00 98.06 96 CYS A O 1
ATOM 742 N N . THR A 1 97 ? -2.504 2.632 4.320 1.00 98.31 97 THR A N 1
ATOM 743 C CA . THR A 1 97 ? -1.561 2.783 3.202 1.00 98.31 97 THR A CA 1
ATOM 744 C C . THR A 1 97 ? -1.420 1.473 2.448 1.00 98.31 97 THR A C 1
ATOM 746 O O . THR A 1 97 ? -1.618 0.401 3.019 1.00 98.31 97 THR A O 1
ATOM 749 N N . GLY A 1 98 ? -1.007 1.555 1.187 1.00 97.38 98 GLY A N 1
ATOM 750 C CA . GLY A 1 98 ? -0.522 0.414 0.422 1.00 97.38 98 GLY A CA 1
ATOM 751 C C . GLY A 1 98 ? 0.230 0.872 -0.823 1.00 97.38 98 GLY A C 1
ATOM 752 O O . GLY A 1 98 ? -0.133 1.868 -1.449 1.00 97.38 98 GLY A O 1
ATOM 753 N N . THR A 1 99 ? 1.280 0.144 -1.183 1.00 96.44 99 THR A N 1
ATOM 754 C CA . THR A 1 99 ? 2.151 0.485 -2.308 1.00 96.44 99 THR A CA 1
ATOM 755 C C . THR A 1 99 ? 2.307 -0.706 -3.235 1.00 96.44 99 THR A C 1
ATOM 757 O O . THR A 1 99 ? 2.343 -1.848 -2.782 1.00 96.44 99 THR A O 1
ATOM 760 N N . MET A 1 100 ? 2.448 -0.425 -4.525 1.00 95.88 100 MET A N 1
ATOM 761 C CA . MET A 1 100 ? 2.809 -1.376 -5.559 1.00 95.88 100 MET A CA 1
ATOM 762 C C . MET A 1 100 ? 4.041 -0.878 -6.321 1.00 95.88 100 MET A C 1
ATOM 764 O O . MET A 1 100 ? 4.084 0.288 -6.709 1.00 95.88 100 MET A O 1
ATOM 768 N N . THR A 1 101 ? 5.021 -1.748 -6.548 1.00 95.81 101 THR A N 1
ATOM 769 C CA . THR A 1 101 ? 6.241 -1.454 -7.319 1.00 95.81 101 THR A CA 1
ATOM 770 C C . THR A 1 101 ? 6.455 -2.508 -8.406 1.00 95.81 101 THR A C 1
ATOM 772 O O . THR A 1 101 ? 6.226 -3.693 -8.182 1.00 95.81 101 THR A O 1
ATOM 775 N N . ASN A 1 102 ? 6.859 -2.098 -9.606 1.00 95.75 102 ASN A N 1
ATOM 776 C CA . ASN A 1 102 ? 7.184 -3.015 -10.702 1.00 95.75 102 ASN A CA 1
ATOM 777 C C . ASN A 1 102 ? 8.398 -3.896 -10.352 1.00 95.75 102 ASN A C 1
ATOM 779 O O . ASN A 1 102 ? 9.431 -3.369 -9.946 1.00 95.75 102 ASN A O 1
ATOM 783 N N . GLU A 1 103 ? 8.300 -5.209 -10.572 1.00 93.69 103 GLU A N 1
ATOM 784 C CA . GLU A 1 103 ? 9.417 -6.161 -10.414 1.00 93.69 103 GLU A CA 1
ATOM 785 C C . GLU A 1 103 ? 9.955 -6.699 -11.748 1.00 93.69 103 GLU A C 1
ATOM 787 O O . GLU A 1 103 ? 10.845 -7.549 -11.789 1.00 93.69 103 GLU A O 1
ATOM 792 N N . GLY A 1 104 ? 9.416 -6.212 -12.863 1.00 92.94 104 GLY A N 1
ATOM 793 C CA . GLY A 1 104 ? 9.692 -6.742 -14.188 1.00 92.94 104 GLY A CA 1
ATOM 794 C C . GLY A 1 104 ? 8.878 -7.999 -14.492 1.00 92.94 104 GLY A C 1
ATOM 795 O O . GLY A 1 104 ? 8.066 -8.470 -13.700 1.00 92.94 104 GLY A O 1
ATOM 796 N N . ASN A 1 105 ? 9.041 -8.528 -15.707 1.00 93.75 105 ASN A N 1
ATOM 797 C CA . ASN A 1 105 ? 8.339 -9.725 -16.192 1.00 93.75 105 ASN A CA 1
ATOM 798 C C . ASN A 1 105 ? 6.800 -9.668 -16.105 1.00 93.75 105 ASN A C 1
ATOM 800 O O . ASN A 1 105 ? 6.135 -10.698 -16.206 1.00 93.75 105 ASN A O 1
ATOM 804 N N . GLY A 1 106 ? 6.208 -8.475 -15.991 1.00 94.44 106 GLY A N 1
ATOM 805 C CA . GLY A 1 106 ? 4.770 -8.298 -15.778 1.00 94.44 106 GLY A CA 1
ATOM 806 C C . GLY A 1 106 ? 4.312 -8.636 -14.358 1.00 94.44 106 GLY A C 1
ATOM 807 O O . GLY A 1 106 ? 3.126 -8.898 -14.163 1.00 94.44 106 GLY A O 1
ATOM 808 N N . GLU A 1 107 ? 5.226 -8.644 -13.388 1.00 96.50 107 GLU A N 1
ATOM 809 C CA . GLU A 1 107 ? 4.944 -8.788 -11.962 1.00 96.50 107 GLU A CA 1
ATOM 810 C C . GLU A 1 107 ? 5.106 -7.442 -11.244 1.00 96.50 107 GLU A C 1
ATOM 812 O O . GLU A 1 107 ? 5.910 -6.592 -11.634 1.00 96.50 107 GLU A O 1
ATOM 817 N N . CYS A 1 108 ? 4.337 -7.250 -10.179 1.00 96.44 108 CYS A N 1
ATOM 818 C CA . CYS A 1 108 ? 4.480 -6.111 -9.285 1.00 96.44 108 CYS A CA 1
ATOM 819 C C . CYS A 1 108 ? 4.380 -6.551 -7.824 1.00 96.44 108 CYS A C 1
ATOM 821 O O . CYS A 1 108 ? 3.615 -7.456 -7.490 1.00 96.44 108 CYS A O 1
ATOM 823 N N . ARG A 1 109 ? 5.119 -5.889 -6.940 1.00 95.94 109 ARG A N 1
ATOM 824 C CA . ARG A 1 109 ? 5.179 -6.192 -5.513 1.00 95.94 109 ARG A CA 1
ATOM 825 C C . ARG A 1 109 ? 4.275 -5.274 -4.717 1.00 95.94 109 ARG A C 1
ATOM 827 O O . ARG A 1 109 ? 4.397 -4.059 -4.813 1.00 95.94 109 ARG A O 1
ATOM 834 N N . LEU A 1 110 ? 3.422 -5.855 -3.880 1.00 95.56 110 LEU A N 1
ATOM 835 C CA . LEU A 1 110 ? 2.679 -5.147 -2.847 1.00 95.56 110 LEU A CA 1
ATOM 836 C C . LEU A 1 110 ? 3.556 -4.983 -1.601 1.00 95.56 110 LEU A C 1
ATOM 838 O O . LEU A 1 110 ? 4.084 -5.955 -1.060 1.00 95.56 110 LEU A O 1
ATOM 842 N N . GLN A 1 111 ? 3.686 -3.749 -1.123 1.00 92.44 111 GLN A N 1
ATOM 843 C CA . GLN A 1 111 ? 4.480 -3.399 0.053 1.00 92.44 111 GLN A CA 1
ATOM 844 C C . GLN A 1 111 ? 3.855 -2.243 0.843 1.00 92.44 111 GLN A C 1
ATOM 846 O O . GLN A 1 111 ? 2.859 -1.654 0.425 1.00 92.44 111 GLN A O 1
ATOM 851 N N . ARG A 1 112 ? 4.431 -1.938 2.016 1.00 93.94 112 ARG A N 1
ATOM 852 C CA . ARG A 1 112 ? 4.025 -0.818 2.895 1.00 93.94 112 ARG A CA 1
ATOM 853 C C . ARG A 1 112 ? 2.519 -0.783 3.214 1.00 93.94 112 ARG A C 1
ATOM 855 O O . ARG A 1 112 ? 1.940 0.279 3.443 1.00 93.94 112 ARG A O 1
ATOM 862 N N . MET A 1 113 ? 1.890 -1.960 3.261 1.00 95.19 113 MET A N 1
ATOM 863 C CA . MET A 1 113 ? 0.507 -2.105 3.705 1.00 95.19 113 MET A CA 1
ATOM 864 C C . MET A 1 113 ? 0.426 -1.851 5.209 1.00 95.19 113 MET A C 1
ATOM 866 O O . MET A 1 113 ? 1.134 -2.485 5.993 1.00 95.19 113 MET A O 1
ATOM 870 N N . SER A 1 114 ? -0.436 -0.933 5.628 1.00 95.62 114 SER A N 1
ATOM 871 C CA . SER A 1 114 ? -0.707 -0.664 7.042 1.00 95.62 114 SER A CA 1
ATOM 872 C C . SER A 1 114 ? -2.130 -0.153 7.214 1.00 95.62 114 SER A C 1
ATOM 874 O O . SER A 1 114 ? -2.650 0.553 6.357 1.00 95.62 114 SER A O 1
ATOM 876 N N . VAL A 1 115 ? -2.769 -0.525 8.323 1.00 95.81 115 VAL A N 1
ATOM 877 C CA . VAL A 1 115 ? -4.097 -0.032 8.715 1.00 95.81 115 VAL A CA 1
ATOM 878 C C . VAL A 1 115 ? -4.013 0.444 10.155 1.00 95.81 115 VAL A C 1
ATOM 880 O O . VAL A 1 115 ? -3.478 -0.268 11.019 1.00 95.81 115 VAL A O 1
ATOM 883 N N . LYS A 1 116 ? -4.543 1.639 10.410 1.00 94.31 116 LYS A N 1
ATOM 884 C CA . LYS A 1 116 ? -4.604 2.244 11.736 1.00 94.31 116 LYS A CA 1
ATOM 885 C C . LYS A 1 116 ? -5.373 1.319 12.676 1.00 94.31 116 LYS A C 1
ATOM 887 O O . LYS A 1 116 ? -6.377 0.726 12.284 1.00 94.31 116 LYS A O 1
ATOM 892 N N . LYS A 1 117 ? -4.867 1.138 13.898 1.00 90.56 117 LYS A N 1
ATOM 893 C CA . LYS A 1 117 ? -5.299 0.074 14.821 1.00 90.56 117 LYS A CA 1
ATOM 894 C C . LYS A 1 117 ? -6.813 0.047 15.047 1.00 90.56 117 LYS A C 1
ATOM 896 O O . LYS A 1 117 ? -7.417 -1.014 14.941 1.00 90.56 117 LYS A O 1
ATOM 901 N N . GLU A 1 118 ? -7.406 1.216 15.263 1.00 89.06 118 GLU A N 1
ATOM 902 C CA . GLU A 1 118 ? -8.844 1.429 15.504 1.00 89.06 118 GLU A CA 1
ATOM 903 C C . GLU A 1 118 ? -9.728 0.971 14.328 1.00 89.06 118 GLU A C 1
ATOM 905 O O . GLU A 1 118 ? -10.900 0.643 14.499 1.00 89.06 118 GLU A O 1
ATOM 910 N N . PHE A 1 119 ? -9.151 0.903 13.127 1.00 90.50 119 PHE A N 1
ATOM 911 C CA . PHE A 1 119 ? -9.839 0.596 11.879 1.00 90.50 119 PHE A CA 1
ATOM 912 C C . PHE A 1 119 ? -9.619 -0.853 11.386 1.00 90.50 119 PHE A C 1
ATOM 914 O O . PHE A 1 119 ? -10.092 -1.255 10.316 1.00 90.50 119 PHE A O 1
ATOM 921 N N . ARG A 1 120 ? -8.893 -1.677 12.156 1.00 89.38 120 ARG A N 1
ATOM 922 C CA . ARG A 1 120 ? -8.599 -3.081 11.814 1.00 89.38 120 ARG A CA 1
ATOM 923 C C . ARG A 1 120 ? -9.800 -3.997 12.042 1.00 89.38 120 ARG A C 1
ATOM 925 O O . ARG A 1 120 ? -10.710 -3.692 12.800 1.00 89.38 120 ARG A O 1
ATOM 932 N N . GLY A 1 121 ? -9.808 -5.145 11.359 1.00 87.06 121 GLY A N 1
ATOM 933 C CA . GLY A 1 121 ? -10.915 -6.111 11.430 1.00 87.06 121 GLY A CA 1
ATOM 934 C C . GLY A 1 121 ? -12.178 -5.681 10.672 1.00 87.06 121 GLY A C 1
ATOM 935 O O . GLY A 1 121 ? -13.193 -6.366 10.737 1.00 87.06 121 GLY A O 1
ATOM 936 N N . GLN A 1 122 ? -12.114 -4.572 9.927 1.00 87.56 122 GLN A N 1
ATOM 937 C CA . GLN A 1 122 ? -13.260 -3.984 9.223 1.00 87.56 122 GLN A CA 1
ATOM 938 C C . GLN A 1 122 ? -13.211 -4.171 7.698 1.00 87.56 122 GLN A C 1
ATOM 940 O O . GLN A 1 122 ? -14.093 -3.706 6.978 1.00 87.56 122 GLN A O 1
ATOM 945 N N . GLY A 1 123 ? -12.194 -4.869 7.182 1.00 91.38 123 GLY A N 1
ATOM 946 C CA . GLY A 1 123 ? -12.012 -5.123 5.747 1.00 91.38 123 GLY A CA 1
ATOM 947 C C . GLY A 1 123 ? -11.315 -4.002 4.964 1.00 91.38 123 GLY A C 1
ATOM 948 O O . GLY A 1 123 ? -11.204 -4.108 3.748 1.00 91.38 123 GLY A O 1
ATOM 949 N N . ILE A 1 124 ? -10.805 -2.957 5.629 1.00 94.25 124 ILE A N 1
ATOM 950 C CA . ILE A 1 124 ? -10.096 -1.841 4.972 1.00 94.25 124 ILE A CA 1
ATOM 951 C C . ILE A 1 124 ? -8.843 -2.312 4.228 1.00 94.25 124 ILE A C 1
ATOM 953 O O . ILE A 1 124 ? -8.609 -1.887 3.099 1.00 94.25 124 ILE A O 1
ATOM 957 N N . ALA A 1 125 ? -8.063 -3.223 4.823 1.00 93.69 125 ALA A N 1
ATOM 958 C CA . ALA A 1 125 ? -6.908 -3.817 4.148 1.00 93.69 125 ALA A CA 1
ATOM 959 C C . ALA A 1 125 ? -7.330 -4.489 2.835 1.00 93.69 125 ALA A C 1
ATOM 961 O O . ALA A 1 125 ? -6.744 -4.217 1.795 1.00 93.69 125 ALA A O 1
ATOM 962 N N . SER A 1 126 ? -8.395 -5.296 2.859 1.00 93.88 126 SER A N 1
ATOM 963 C CA . SER A 1 126 ? -8.922 -5.977 1.673 1.00 93.88 126 SER A CA 1
ATOM 964 C C . SER A 1 126 ? -9.394 -4.993 0.599 1.00 93.88 126 SER A C 1
ATOM 966 O O . SER A 1 126 ? -9.157 -5.221 -0.583 1.00 93.88 126 SER A O 1
ATOM 968 N N . MET A 1 127 ? -10.018 -3.877 0.990 1.00 95.19 127 MET A N 1
ATOM 969 C CA . MET A 1 127 ? -10.405 -2.818 0.050 1.00 95.19 127 MET A CA 1
ATOM 970 C C . MET A 1 127 ? -9.181 -2.156 -0.593 1.00 95.19 127 MET A C 1
ATOM 972 O O . MET A 1 127 ? -9.166 -1.957 -1.804 1.00 95.19 127 MET A O 1
ATOM 976 N N . MET A 1 128 ? -8.139 -1.865 0.192 1.00 97.44 128 MET A N 1
ATOM 977 C CA . MET A 1 128 ? -6.883 -1.317 -0.326 1.00 97.44 128 MET A CA 1
ATOM 978 C C . MET A 1 128 ? -6.181 -2.300 -1.277 1.00 97.44 128 MET A C 1
ATOM 980 O O . MET A 1 128 ? -5.783 -1.895 -2.367 1.00 97.44 128 MET A O 1
ATOM 984 N N . VAL A 1 129 ? -6.081 -3.590 -0.917 1.00 96.31 129 VAL A N 1
ATOM 985 C CA . VAL A 1 129 ? -5.523 -4.632 -1.805 1.00 96.31 129 VAL A CA 1
ATOM 986 C C . VAL A 1 129 ? -6.285 -4.669 -3.121 1.00 96.31 129 VAL A C 1
ATOM 988 O O . VAL A 1 129 ? -5.668 -4.589 -4.176 1.00 96.31 129 VAL A O 1
ATOM 991 N N . ARG A 1 130 ? -7.619 -4.706 -3.069 1.00 96.25 130 ARG A N 1
ATOM 992 C CA . ARG A 1 130 ? -8.450 -4.746 -4.272 1.00 96.25 130 ARG A CA 1
ATOM 993 C C . ARG A 1 130 ? -8.207 -3.539 -5.180 1.00 96.25 130 ARG A C 1
ATOM 995 O O . ARG A 1 130 ? -8.072 -3.712 -6.386 1.00 96.25 130 ARG A O 1
ATOM 1002 N N . GLN A 1 131 ? -8.104 -2.331 -4.621 1.00 97.00 131 GLN A N 1
ATOM 1003 C CA . GLN A 1 131 ? -7.773 -1.147 -5.420 1.00 97.00 131 GLN A CA 1
ATOM 1004 C C . GLN A 1 131 ? -6.393 -1.267 -6.076 1.00 97.00 131 GLN A C 1
ATOM 1006 O O . GLN A 1 131 ? -6.241 -0.897 -7.239 1.00 97.00 131 GLN A O 1
ATOM 1011 N N . LEU A 1 132 ? -5.389 -1.782 -5.361 1.00 96.88 132 LEU A N 1
ATOM 1012 C CA . LEU A 1 132 ? -4.055 -2.007 -5.921 1.00 96.88 132 LEU A CA 1
ATOM 1013 C C . LEU A 1 132 ? -4.089 -3.055 -7.042 1.00 96.88 132 LEU A C 1
ATOM 1015 O O . LEU A 1 132 ? -3.522 -2.811 -8.100 1.00 96.88 132 LEU A O 1
ATOM 1019 N N . GLU A 1 133 ? -4.799 -4.168 -6.859 1.00 96.19 133 GLU A N 1
ATOM 1020 C CA . GLU A 1 133 ? -4.968 -5.220 -7.872 1.00 96.19 133 GLU A CA 1
ATOM 1021 C C . GLU A 1 133 ? -5.700 -4.718 -9.122 1.00 96.19 133 GLU A C 1
ATOM 1023 O O . GLU A 1 133 ? -5.285 -5.004 -10.245 1.00 96.19 133 GLU A O 1
ATOM 1028 N N . GLU A 1 134 ? -6.768 -3.934 -8.952 1.00 96.94 134 GLU A N 1
ATOM 1029 C CA . GLU A 1 134 ? -7.503 -3.329 -10.065 1.00 96.94 134 GLU A CA 1
ATOM 1030 C C . GLU A 1 134 ? -6.599 -2.379 -10.867 1.00 96.94 134 GLU A C 1
ATOM 1032 O O . GLU A 1 134 ? -6.594 -2.420 -12.102 1.00 96.94 134 GLU A O 1
ATOM 1037 N N . ARG A 1 135 ? -5.767 -1.580 -10.185 1.00 96.06 135 ARG A N 1
ATOM 1038 C CA . ARG A 1 135 ? -4.771 -0.709 -10.830 1.00 96.06 135 ARG A CA 1
ATOM 1039 C C . ARG A 1 135 ? -3.643 -1.503 -11.487 1.00 96.06 135 ARG A C 1
ATOM 1041 O O . ARG A 1 135 ? -3.234 -1.148 -12.590 1.00 96.06 135 ARG A O 1
ATOM 1048 N N . ALA A 1 136 ? -3.186 -2.587 -10.865 1.00 95.50 136 ALA A N 1
ATOM 1049 C CA . ALA A 1 136 ? -2.182 -3.486 -11.426 1.00 95.50 136 ALA A CA 1
ATOM 1050 C C . ALA A 1 136 ? -2.672 -4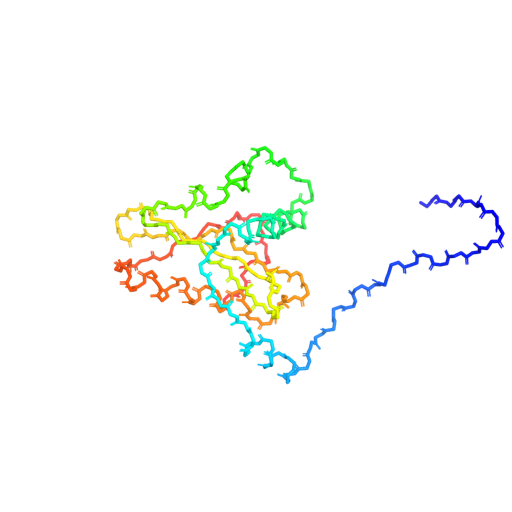.091 -12.746 1.00 95.50 136 ALA A C 1
ATOM 1052 O O . ALA A 1 136 ? -2.005 -4.019 -13.778 1.00 95.50 136 ALA A O 1
ATOM 1053 N N . LYS A 1 137 ? -3.895 -4.626 -12.729 1.00 96.50 137 LYS A N 1
ATOM 1054 C CA . LYS A 1 137 ? -4.536 -5.216 -13.900 1.00 96.50 137 LYS A CA 1
ATOM 1055 C C . LYS A 1 137 ? -4.724 -4.191 -15.015 1.00 96.50 137 LYS A C 1
ATOM 1057 O O . LYS A 1 137 ? -4.426 -4.493 -16.167 1.00 96.50 137 LYS A O 1
ATOM 1062 N N . ALA A 1 138 ? -5.180 -2.981 -14.684 1.00 96.81 138 ALA A N 1
ATOM 1063 C CA . ALA A 1 138 ? -5.330 -1.896 -15.655 1.00 96.81 138 ALA A CA 1
ATOM 1064 C C . ALA A 1 138 ? -3.989 -1.471 -16.283 1.00 96.81 138 ALA A C 1
ATOM 1066 O O . ALA A 1 138 ? -3.958 -1.092 -17.450 1.00 96.81 138 ALA A O 1
ATOM 1067 N N . ALA A 1 139 ? -2.887 -1.581 -15.537 1.00 95.06 139 ALA A N 1
ATOM 1068 C CA . ALA A 1 139 ? -1.531 -1.322 -16.019 1.00 95.06 139 ALA A CA 1
ATOM 1069 C C . ALA A 1 139 ? -0.884 -2.520 -16.752 1.00 95.06 139 ALA A C 1
ATOM 1071 O O . ALA A 1 139 ? 0.261 -2.424 -17.185 1.00 95.06 139 ALA A O 1
ATOM 1072 N N . GLY A 1 140 ? -1.593 -3.645 -16.915 1.00 96.88 140 GLY A N 1
ATOM 1073 C CA . GLY A 1 140 ? -1.115 -4.812 -17.664 1.00 96.88 140 GLY A CA 1
ATOM 1074 C C . GLY A 1 140 ? -0.245 -5.792 -16.869 1.00 96.88 140 GLY A C 1
ATOM 1075 O O . GLY A 1 140 ? 0.306 -6.731 -17.453 1.00 96.88 140 GLY A O 1
ATOM 1076 N N . TYR A 1 141 ? -0.137 -5.626 -15.548 1.00 97.19 141 TYR A N 1
ATOM 1077 C CA . TYR A 1 141 ? 0.505 -6.626 -14.697 1.00 97.19 141 TYR A CA 1
ATOM 1078 C C . TYR A 1 141 ? -0.316 -7.918 -14.683 1.00 97.19 141 TYR A C 1
ATOM 1080 O O . TYR A 1 141 ? -1.548 -7.908 -14.648 1.00 97.19 141 TYR A O 1
ATOM 1088 N N . ARG A 1 142 ? 0.383 -9.052 -14.706 1.00 96.06 142 ARG A N 1
ATOM 1089 C CA . ARG A 1 142 ? -0.214 -10.395 -14.713 1.00 96.06 142 ARG A CA 1
ATOM 1090 C C . ARG A 1 142 ? -0.215 -11.042 -13.334 1.00 96.06 142 ARG A C 1
ATOM 1092 O O . ARG A 1 142 ? -0.906 -12.038 -13.140 1.00 96.06 142 ARG A O 1
ATOM 1099 N N . LYS A 1 143 ? 0.568 -10.504 -12.396 1.00 94.75 143 LYS A N 1
ATOM 1100 C CA . LYS A 1 143 ? 0.753 -11.081 -11.066 1.00 94.75 143 LYS A CA 1
ATOM 1101 C C . LYS A 1 143 ? 1.133 -10.005 -10.056 1.00 94.75 143 LYS A C 1
ATOM 1103 O O . LYS A 1 143 ? 2.020 -9.196 -10.318 1.00 94.75 143 LYS A O 1
ATOM 1108 N N . VAL A 1 144 ? 0.487 -10.054 -8.895 1.00 94.50 144 VAL A N 1
ATOM 1109 C CA . VAL A 1 144 ? 0.879 -9.294 -7.708 1.00 94.50 144 VAL A CA 1
ATOM 1110 C C . VAL A 1 144 ? 1.591 -10.254 -6.761 1.00 94.50 144 VAL A C 1
ATOM 1112 O O . VAL A 1 144 ? 1.059 -11.318 -6.445 1.00 94.50 144 VAL A O 1
ATOM 1115 N N . VAL A 1 145 ? 2.795 -9.901 -6.330 1.00 93.50 145 VAL A N 1
ATOM 1116 C CA . VAL A 1 145 ? 3.556 -10.649 -5.326 1.00 93.50 145 VAL A CA 1
ATOM 1117 C C . VAL A 1 145 ? 3.594 -9.875 -4.020 1.00 93.50 145 VAL A C 1
ATOM 1119 O O . VAL A 1 145 ? 3.554 -8.648 -4.003 1.00 93.50 145 VAL A O 1
ATOM 1122 N N . LEU A 1 146 ? 3.667 -10.588 -2.906 1.00 91.38 146 LEU A N 1
ATOM 1123 C CA . LEU A 1 146 ? 3.899 -9.999 -1.597 1.00 91.38 146 LEU A CA 1
ATOM 1124 C C . LEU A 1 146 ? 4.832 -10.925 -0.825 1.00 91.38 146 LEU A C 1
ATOM 1126 O O . LEU A 1 146 ?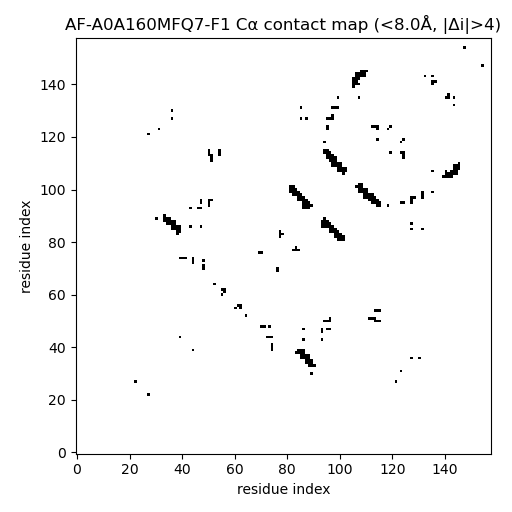 4.725 -12.147 -0.926 1.00 91.38 146 LEU A O 1
ATOM 1130 N N . GLU A 1 147 ? 5.733 -10.348 -0.044 1.00 77.44 147 GLU A N 1
ATOM 1131 C CA . GLU A 1 147 ? 6.560 -11.108 0.885 1.00 77.44 147 GLU A CA 1
ATOM 1132 C C . GLU A 1 147 ? 6.067 -10.876 2.305 1.00 77.44 147 GLU A C 1
ATOM 1134 O O . GLU A 1 147 ? 5.971 -9.743 2.780 1.00 77.44 147 GLU A O 1
ATOM 1139 N N . THR A 1 148 ? 5.781 -11.970 3.005 1.00 66.44 148 THR A N 1
ATOM 1140 C CA . THR A 1 148 ? 5.598 -11.954 4.455 1.00 66.44 148 THR A CA 1
ATOM 1141 C C . THR A 1 148 ? 6.768 -12.697 5.075 1.00 66.44 148 THR A C 1
ATOM 1143 O O . THR A 1 148 ? 7.052 -13.825 4.675 1.00 66.44 148 THR A O 1
ATOM 1146 N N . ASN A 1 149 ? 7.442 -12.112 6.064 1.00 57.59 149 ASN A N 1
ATOM 1147 C CA . ASN A 1 149 ? 8.438 -12.861 6.826 1.00 57.59 149 ASN A CA 1
ATOM 1148 C C . ASN A 1 149 ? 7.744 -14.039 7.550 1.00 57.59 149 ASN A C 1
ATOM 1150 O O . ASN A 1 149 ? 6.749 -13.825 8.243 1.00 57.59 149 ASN A O 1
ATOM 1154 N N . ILE A 1 150 ? 8.269 -15.258 7.361 1.00 44.62 150 ILE A N 1
ATOM 1155 C CA . ILE A 1 150 ? 7.708 -16.564 7.773 1.00 44.62 150 ILE A CA 1
ATOM 1156 C C . ILE A 1 150 ? 7.608 -16.725 9.301 1.00 44.62 150 ILE A C 1
ATOM 1158 O O . ILE A 1 150 ? 6.942 -17.633 9.789 1.00 44.62 150 ILE A O 1
ATOM 1162 N N . ALA A 1 151 ? 8.182 -15.821 10.092 1.00 45.84 151 ALA A N 1
ATOM 1163 C CA . ALA A 1 151 ? 8.107 -15.891 11.548 1.00 45.84 151 ALA A CA 1
ATOM 1164 C C . ALA A 1 151 ? 6.703 -15.621 12.155 1.00 45.84 151 ALA A C 1
ATOM 1166 O O . ALA A 1 151 ? 6.651 -15.163 13.287 1.00 45.84 151 ALA A O 1
ATOM 1167 N N . TRP A 1 152 ? 5.558 -15.816 11.471 1.00 53.22 152 TRP A N 1
ATOM 1168 C CA . TRP A 1 152 ? 4.269 -15.301 11.982 1.00 53.22 152 TRP A CA 1
ATOM 1169 C C . TRP A 1 152 ? 3.000 -16.078 11.561 1.00 53.22 152 TRP A C 1
ATOM 1171 O O . TRP A 1 152 ? 2.616 -16.084 10.396 1.00 53.22 152 TRP A O 1
ATOM 1181 N N . ASN A 1 153 ? 2.273 -16.605 12.559 1.00 45.59 153 ASN A N 1
ATOM 1182 C CA . ASN A 1 153 ? 0.975 -17.310 12.461 1.00 45.59 153 ASN A CA 1
ATOM 1183 C C . ASN A 1 153 ? -0.266 -16.394 12.303 1.00 45.59 153 ASN A C 1
ATOM 1185 O O . ASN A 1 153 ? -1.387 -16.891 12.275 1.00 45.59 153 ASN A O 1
ATOM 1189 N N . SER A 1 154 ? -0.113 -15.066 12.245 1.00 50.31 154 SER A N 1
ATOM 1190 C CA . SER A 1 154 ? -1.243 -14.113 12.292 1.00 50.31 154 SER A CA 1
ATOM 1191 C C . SER A 1 154 ? -1.501 -13.339 10.992 1.00 50.31 154 SER A C 1
ATOM 1193 O O . SER A 1 154 ? -2.330 -12.433 10.984 1.00 50.31 154 SER A O 1
ATOM 1195 N N . ALA A 1 155 ? -0.817 -13.680 9.893 1.00 47.62 155 ALA A N 1
ATOM 1196 C CA . ALA A 1 155 ? -0.983 -13.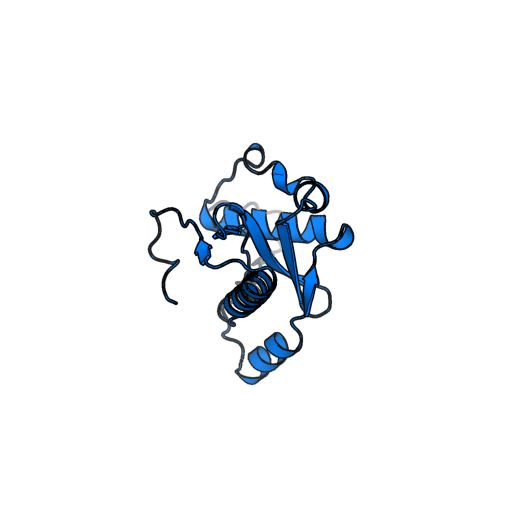014 8.593 1.00 47.62 155 ALA A CA 1
ATOM 1197 C C . ALA A 1 155 ? -1.756 -13.840 7.543 1.00 47.62 155 ALA A C 1
ATOM 1199 O O . ALA A 1 155 ? -1.843 -13.423 6.393 1.00 47.62 155 ALA A O 1
ATOM 1200 N N . VAL A 1 156 ? -2.333 -14.983 7.920 1.00 49.00 156 VAL A N 1
ATOM 1201 C CA . VAL A 1 156 ? -3.195 -15.788 7.039 1.00 49.00 156 VAL A CA 1
ATOM 1202 C C . VAL A 1 156 ? -4.449 -16.121 7.847 1.00 49.00 156 VAL A C 1
ATOM 1204 O O . VAL A 1 156 ? -4.361 -16.864 8.823 1.00 49.00 156 VAL A O 1
ATOM 1207 N N . PRO A 1 157 ? -5.588 -15.484 7.532 1.00 45.09 157 PRO A N 1
ATOM 1208 C CA . PRO A 1 157 ? -6.381 -16.014 6.429 1.00 45.09 157 PRO A CA 1
ATOM 1209 C C . PRO A 1 157 ? -6.881 -14.946 5.447 1.00 45.09 157 PRO A C 1
ATOM 1211 O O . PRO A 1 157 ? -7.373 -13.887 5.844 1.00 45.09 157 PRO A O 1
ATOM 1214 N N . LEU A 1 158 ? -6.745 -15.285 4.161 1.00 39.75 158 LEU A N 1
ATOM 1215 C CA . LEU A 1 158 ? -7.569 -14.768 3.067 1.00 39.75 158 LEU A CA 1
ATOM 1216 C C . LEU A 1 158 ? -9.035 -15.171 3.268 1.00 39.75 158 LEU A C 1
ATOM 1218 O O . LEU A 1 158 ? -9.261 -16.290 3.787 1.00 39.75 158 LEU A O 1
#

Solvent-accessible surface area (backbone atoms only — not comparable to full-atom values): 9827 Å² total; per-residue (Å²): 141,86,88,84,88,73,84,95,60,91,72,84,81,68,73,79,77,82,71,88,68,79,70,53,74,66,55,52,51,47,54,64,71,50,53,44,78,41,71,64,45,78,92,43,37,67,60,54,37,51,48,46,50,51,52,46,28,77,72,59,63,73,70,70,65,80,82,49,57,63,50,78,43,41,62,71,70,49,63,50,90,64,41,47,45,37,34,30,26,45,96,82,41,81,43,32,37,37,30,37,37,60,72,54,98,44,32,28,37,53,42,76,68,32,64,40,75,94,58,56,96,67,56,55,68,58,53,52,50,48,53,51,50,56,50,37,49,74,73,64,37,80,44,81,43,71,86,73,78,84,92,58,89,83,82,69,83,132

Organism: NCBI:txid1196031

Sequence (158 aa):
MKTTTVNGKTINGGMPEVCDKKLAAAELKMIKSDLKIVQISKDHETAAKELILNGFQERFGFIDHSLNSDLNYLTETYNGEGILFLAGLIENELVCTGTMTNEGNGECRLQRMSVKKEFRGQGIASMMVRQLEERAKAAGYRKVVLETNIAWNSAVPL

Radius of gyration: 18.82 Å; Cα contacts (8 Å, |Δi|>4): 181; chains: 1; bounding box: 42×34×66 Å

Mean predicted aligned error: 11.06 Å

Secondary structure (DSSP, 8-state):
------TT----------------HHHHHHHHHH-EEEE--GGGHHHHHHHHHHHHHHHHSS--GGGGGGGGGHHHHT-STTEEEEEEEETTEEEEEEEEEEEETTEEEEEEEEE-GGGTTSSHHHHHHHHHHHHHHHTT-SEEE----SS-TTS---

pLDDT: mean 79.68, std 21.51, range [30.31, 98.31]

InterPro domains:
  IPR000182 GNAT domain [PF00583] (76-151)
  IPR000182 GNAT domain [PS51186] (35-158)
  IPR016181 Acyl-CoA N-acyltransferase [SSF55729] (34-156)
  IPR050769 N-acetyltransferase, camello-type [PTHR13947] (61-154)